Protein AF-A0A966HID4-F1 (afdb_monomer_lite)

Sequence (78 aa):
MKKTDIAMLVLVVALTGLITYLIANTLLGSSKQLSANVTVVEPISAEIEVPNGSIFNKDAINPGVQIKVGDSSNQQPF

Structure (mmCIF, N/CA/C/O backbone):
data_AF-A0A966HID4-F1
#
_entry.id   AF-A0A966HID4-F1
#
loop_
_atom_site.group_PDB
_atom_site.id
_atom_site.type_symbol
_atom_site.label_atom_id
_atom_site.label_alt_id
_atom_site.label_comp_id
_atom_site.label_asym_id
_atom_site.label_entity_id
_atom_site.label_seq_id
_atom_site.pdbx_PDB_ins_code
_atom_site.Cartn_x
_atom_site.Cartn_y
_atom_site.Cartn_z
_atom_site.occupancy
_atom_site.B_iso_or_equiv
_atom_site.auth_seq_id
_atom_site.auth_comp_id
_atom_site.auth_asym_id
_atom_site.auth_atom_id
_atom_site.pdbx_PDB_model_num
ATOM 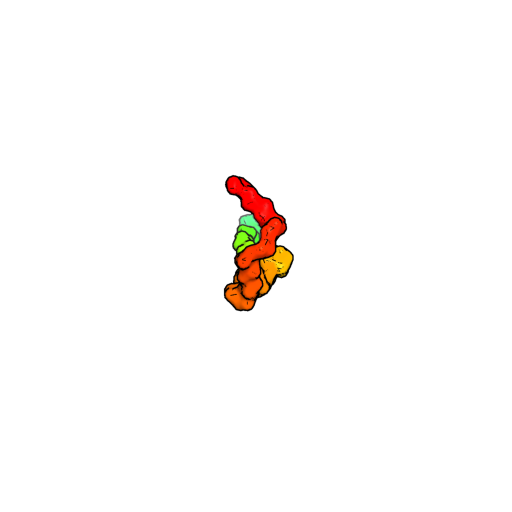1 N N . MET A 1 1 ? -22.423 -13.163 33.245 1.00 68.25 1 MET A N 1
ATOM 2 C CA . MET A 1 1 ? -22.423 -11.725 32.902 1.00 68.25 1 MET A CA 1
ATOM 3 C C . MET A 1 1 ? -23.840 -11.330 32.548 1.00 68.25 1 MET A C 1
ATOM 5 O O . MET A 1 1 ? -24.485 -12.058 31.797 1.00 68.25 1 MET A O 1
ATOM 9 N N . LYS A 1 2 ? -24.367 -10.257 33.139 1.00 88.31 2 LYS A N 1
ATOM 10 C CA . LYS A 1 2 ? -25.698 -9.761 32.773 1.00 88.31 2 LYS A CA 1
ATOM 11 C C . LYS A 1 2 ? -25.648 -9.298 31.313 1.00 88.31 2 LYS A C 1
ATOM 13 O O . LYS A 1 2 ? -24.589 -8.914 30.822 1.00 88.31 2 LYS A O 1
ATOM 18 N N . LYS A 1 3 ? -26.780 -9.328 30.602 1.00 89.56 3 LYS A N 1
ATOM 19 C CA . LYS A 1 3 ? -26.844 -8.877 29.195 1.00 89.56 3 LYS A CA 1
ATOM 20 C C . LYS A 1 3 ? -26.314 -7.443 29.028 1.00 89.56 3 LYS A C 1
ATOM 22 O O . LYS A 1 3 ? -25.695 -7.128 28.021 1.00 89.56 3 LYS A O 1
ATOM 27 N N . THR A 1 4 ? -26.494 -6.619 30.058 1.00 91.62 4 THR A N 1
ATOM 28 C CA . THR A 1 4 ? -25.927 -5.272 30.190 1.00 91.62 4 THR A CA 1
ATOM 29 C C . THR A 1 4 ? -24.402 -5.247 30.239 1.00 91.62 4 THR A C 1
ATOM 31 O O . THR A 1 4 ? -23.805 -4.377 29.620 1.00 91.62 4 THR A O 1
ATOM 34 N N . ASP A 1 5 ? -23.764 -6.201 30.918 1.00 92.69 5 ASP A N 1
ATOM 35 C CA . ASP A 1 5 ? -22.301 -6.242 31.045 1.00 92.69 5 ASP A CA 1
ATOM 36 C C . ASP A 1 5 ? -21.664 -6.577 29.692 1.00 92.69 5 ASP A C 1
ATOM 38 O O . ASP A 1 5 ? -20.679 -5.966 29.288 1.00 92.69 5 ASP A O 1
ATOM 42 N N . ILE A 1 6 ? -22.279 -7.504 28.950 1.00 94.62 6 ILE A N 1
ATOM 43 C CA . ILE A 1 6 ? -21.856 -7.863 27.590 1.00 94.62 6 ILE A CA 1
ATOM 44 C C . ILE A 1 6 ? -22.069 -6.682 26.637 1.00 94.62 6 ILE A C 1
ATOM 46 O O . ILE A 1 6 ? -21.177 -6.362 25.859 1.00 94.62 6 ILE A O 1
ATOM 50 N N . ALA A 1 7 ? -23.217 -6.002 26.722 1.00 94.50 7 ALA A N 1
ATOM 51 C CA . ALA A 1 7 ? -23.492 -4.821 25.906 1.00 94.50 7 ALA A CA 1
ATOM 52 C C . ALA A 1 7 ? -22.486 -3.689 26.173 1.00 94.50 7 ALA A C 1
ATOM 54 O O . ALA A 1 7 ? -22.009 -3.058 25.230 1.00 94.50 7 ALA A O 1
ATOM 55 N N . MET A 1 8 ? -22.120 -3.464 27.439 1.00 95.81 8 MET A N 1
ATOM 56 C CA . MET A 1 8 ? -21.122 -2.457 27.797 1.00 95.81 8 MET A CA 1
ATOM 57 C C . MET A 1 8 ? -19.737 -2.825 27.252 1.00 95.81 8 MET A C 1
ATOM 59 O O . MET A 1 8 ? -19.050 -1.973 26.698 1.00 95.81 8 MET A O 1
ATOM 63 N N . LEU A 1 9 ? -19.344 -4.097 27.348 1.00 96.06 9 LEU A N 1
ATOM 64 C CA . LEU A 1 9 ? -18.055 -4.570 26.845 1.00 96.06 9 LEU A CA 1
ATOM 65 C C . LEU A 1 9 ? -17.958 -4.399 25.321 1.00 96.06 9 LEU A C 1
ATOM 67 O O . LEU A 1 9 ? -16.970 -3.862 24.827 1.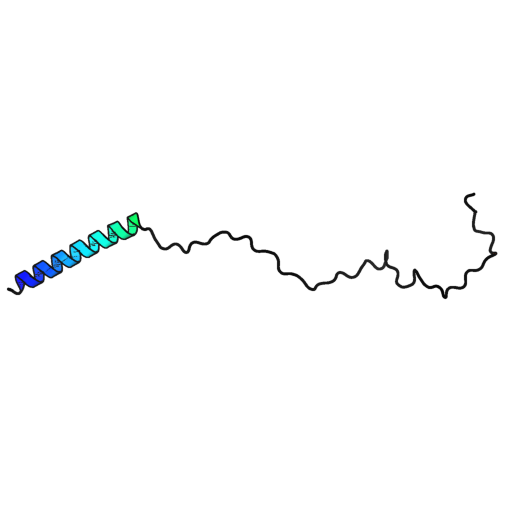00 96.06 9 LEU A O 1
ATOM 71 N N . VAL A 1 10 ? -19.011 -4.765 24.583 1.00 96.12 10 VAL A N 1
ATOM 72 C CA . VAL A 1 10 ? -19.082 -4.558 23.126 1.00 96.12 10 VAL A CA 1
ATOM 73 C C . VAL A 1 10 ? -18.979 -3.075 22.771 1.00 96.12 10 VAL A C 1
ATOM 75 O O . VAL A 1 10 ? -18.241 -2.716 21.856 1.00 96.12 10 VAL A O 1
ATOM 78 N N . LEU A 1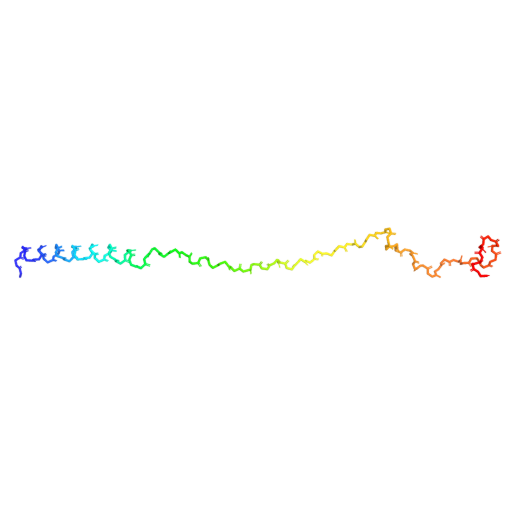 11 ? -19.669 -2.206 23.514 1.00 96.62 11 LEU A N 1
ATOM 79 C CA . LEU A 1 11 ? -19.613 -0.761 23.306 1.00 96.62 11 LEU A CA 1
ATOM 80 C C . LEU A 1 11 ? -18.193 -0.221 23.502 1.00 96.62 11 LEU A C 1
ATOM 82 O O . LEU A 1 11 ? -17.714 0.545 22.668 1.00 96.62 11 LEU A O 1
ATOM 86 N N . VAL A 1 12 ? -17.506 -0.643 24.567 1.00 97.19 12 VAL A N 1
ATOM 87 C CA . VAL A 1 12 ? -16.127 -0.217 24.846 1.00 97.19 12 VAL A CA 1
ATOM 88 C C . VAL A 1 12 ? -15.180 -0.677 23.741 1.00 97.19 12 VAL A C 1
ATOM 90 O O . VAL A 1 12 ? -14.392 0.130 23.261 1.00 97.19 12 VAL A O 1
ATOM 93 N N . VAL A 1 13 ? -15.280 -1.935 23.303 1.00 97.75 13 VAL A N 1
ATOM 94 C CA . VAL A 1 13 ? -14.445 -2.485 22.220 1.00 97.75 13 VAL A CA 1
ATOM 95 C C . VAL A 1 13 ? -14.687 -1.760 20.894 1.00 97.75 13 VAL A C 1
ATOM 97 O O . VAL A 1 13 ? -13.741 -1.474 20.163 1.00 97.75 13 VAL A O 1
ATOM 100 N N . ALA A 1 14 ? -15.940 -1.423 20.583 1.00 97.75 14 ALA A N 1
ATOM 101 C CA . ALA A 1 14 ? -16.266 -0.669 19.377 1.00 97.75 14 ALA A CA 1
ATOM 102 C C . ALA A 1 14 ? -15.680 0.753 19.416 1.00 97.75 14 ALA A C 1
ATOM 104 O O . ALA A 1 14 ? -15.082 1.202 18.439 1.00 97.75 14 ALA A O 1
ATOM 105 N N . LEU A 1 15 ? -15.810 1.447 20.553 1.00 97.88 15 LEU A N 1
ATOM 106 C CA . LEU A 1 15 ? -15.266 2.794 20.743 1.00 97.88 15 LEU A CA 1
ATOM 107 C C . LEU A 1 15 ? -13.738 2.817 20.682 1.00 97.88 15 LEU A C 1
ATOM 109 O O . LEU A 1 15 ? -13.171 3.675 20.008 1.00 97.88 15 LEU A O 1
ATOM 113 N N . THR A 1 16 ? -13.066 1.872 21.341 1.00 97.62 16 THR A N 1
ATOM 114 C CA . THR A 1 16 ? -11.602 1.783 21.288 1.00 97.62 16 THR A CA 1
ATOM 115 C C . THR A 1 16 ? -11.122 1.437 19.886 1.00 97.62 16 THR A C 1
ATOM 117 O O . THR A 1 16 ? -10.232 2.116 19.384 1.00 97.62 16 THR A O 1
ATOM 120 N N . GLY A 1 17 ? -11.755 0.476 19.208 1.00 96.69 17 GLY A N 1
ATOM 121 C CA . GLY A 1 17 ? -11.435 0.133 17.821 1.00 96.69 17 GLY A CA 1
ATOM 122 C C . GLY A 1 17 ? -11.574 1.319 16.863 1.00 96.69 17 GLY A C 1
ATOM 123 O O . GLY A 1 17 ? -10.689 1.547 16.036 1.00 96.69 17 GLY A O 1
ATOM 124 N N . LEU A 1 18 ? -12.635 2.119 17.013 1.00 96.81 18 LEU A N 1
ATOM 125 C CA . LEU A 1 18 ? -12.848 3.323 16.206 1.00 96.81 18 LEU A CA 1
ATOM 126 C C . LEU A 1 18 ? -11.739 4.359 16.433 1.00 96.81 18 LEU A C 1
ATOM 128 O O . LEU A 1 18 ? -11.163 4.870 15.474 1.00 96.81 18 LEU A O 1
ATOM 132 N N . ILE A 1 19 ? -11.415 4.649 17.696 1.00 96.94 19 ILE A N 1
ATOM 133 C CA . ILE A 1 19 ? -10.369 5.617 18.049 1.00 96.94 19 ILE A CA 1
ATOM 134 C C . ILE A 1 19 ? -9.006 5.142 17.533 1.00 96.94 19 ILE A C 1
ATOM 136 O O . ILE A 1 19 ? -8.272 5.919 16.922 1.00 96.94 19 ILE A O 1
ATOM 140 N N . THR A 1 20 ? -8.679 3.861 17.717 1.00 96.06 20 THR A N 1
ATOM 141 C CA . THR A 1 20 ? -7.435 3.269 17.215 1.00 96.06 20 THR A CA 1
ATOM 142 C C . THR A 1 20 ? -7.341 3.362 15.699 1.00 96.06 20 THR A C 1
ATOM 144 O O . THR A 1 20 ? -6.286 3.739 15.200 1.00 96.06 20 THR A O 1
ATOM 147 N N . TYR A 1 21 ? -8.421 3.081 14.962 1.00 93.56 21 TYR A N 1
ATOM 148 C CA . TYR A 1 21 ? -8.429 3.207 13.504 1.00 93.56 21 TYR A CA 1
ATOM 149 C C . TYR A 1 21 ? -8.127 4.640 13.052 1.00 93.56 21 TYR A C 1
ATOM 151 O O . TYR A 1 21 ? -7.294 4.841 12.170 1.00 93.56 21 TYR A O 1
ATOM 159 N N . LEU A 1 22 ? -8.750 5.642 13.681 1.00 93.19 22 LEU A N 1
ATOM 160 C CA . LEU A 1 22 ? -8.524 7.047 13.335 1.00 93.19 22 LEU A CA 1
ATOM 161 C C . LEU A 1 22 ? -7.074 7.474 13.593 1.00 93.19 22 LEU A C 1
ATOM 163 O O . LEU A 1 22 ? -6.469 8.104 12.730 1.00 93.19 22 LEU A O 1
ATOM 167 N N . ILE A 1 23 ? -6.507 7.094 14.742 1.00 94.25 23 ILE A N 1
ATOM 168 C CA . ILE A 1 23 ? -5.110 7.397 15.093 1.00 94.25 23 ILE A CA 1
ATOM 169 C C . ILE A 1 23 ? -4.135 6.652 14.170 1.00 94.25 23 ILE A C 1
ATOM 171 O O . ILE A 1 23 ? -3.154 7.223 13.701 1.00 94.25 23 ILE A O 1
ATOM 175 N N . ALA A 1 24 ? -4.394 5.376 13.887 1.00 91.00 24 ALA A N 1
ATOM 176 C CA . ALA A 1 24 ? -3.567 4.577 12.992 1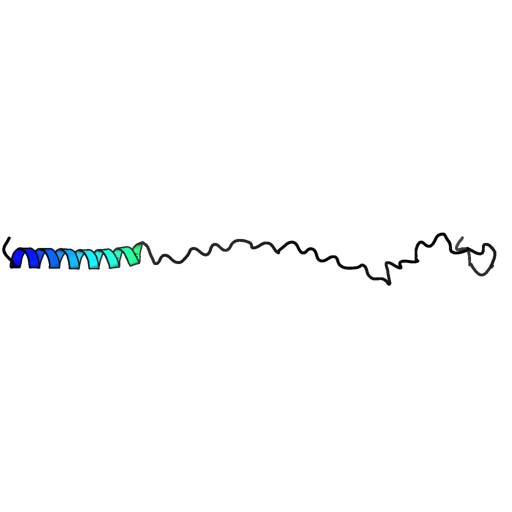.00 91.00 24 ALA A CA 1
ATOM 177 C C . ALA A 1 24 ? -3.569 5.162 11.575 1.00 91.00 24 ALA A C 1
ATOM 179 O O . ALA A 1 24 ? -2.510 5.306 10.974 1.00 91.00 24 ALA A O 1
ATOM 180 N N . ASN A 1 25 ? -4.733 5.564 11.064 1.00 88.38 25 ASN A N 1
ATOM 181 C CA . ASN A 1 25 ? -4.856 6.154 9.736 1.00 88.38 25 ASN A CA 1
ATOM 182 C C . ASN A 1 25 ? -4.131 7.507 9.618 1.00 88.38 25 ASN A C 1
ATOM 184 O O . ASN A 1 25 ? -3.562 7.797 8.567 1.00 88.38 25 ASN A O 1
ATOM 188 N N . THR A 1 26 ? -4.114 8.330 10.674 1.00 87.50 26 THR A N 1
ATOM 189 C CA . THR A 1 26 ? -3.378 9.608 10.662 1.00 87.50 26 THR A CA 1
ATOM 190 C C . THR A 1 26 ? -1.870 9.428 10.817 1.00 87.50 26 THR A C 1
ATOM 192 O O . THR A 1 26 ? -1.119 10.159 10.177 1.00 87.50 26 THR A O 1
ATOM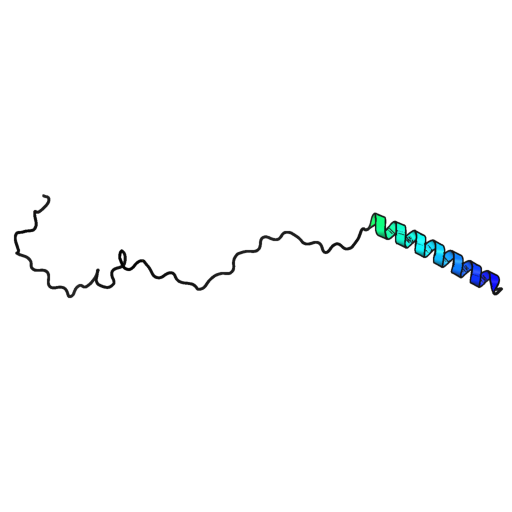 195 N N . LEU A 1 27 ? -1.419 8.471 11.634 1.00 86.94 27 LEU A N 1
ATOM 196 C CA . LEU A 1 27 ? 0.008 8.237 11.885 1.00 86.94 27 LEU A CA 1
ATOM 197 C C . LEU A 1 27 ? 0.692 7.420 10.785 1.00 86.94 27 LEU A C 1
ATOM 199 O O . LEU A 1 27 ? 1.806 7.744 10.387 1.00 86.94 27 LEU A O 1
ATOM 203 N N . LEU A 1 28 ? 0.052 6.349 10.312 1.00 85.81 28 LEU A N 1
ATOM 204 C CA . LEU A 1 28 ? 0.627 5.439 9.314 1.00 85.81 28 LEU A CA 1
ATOM 205 C C . LEU A 1 28 ? 0.375 5.926 7.881 1.00 85.81 28 LEU A C 1
ATOM 207 O O . LEU A 1 28 ? 1.088 5.524 6.963 1.00 85.81 28 LEU A O 1
ATOM 211 N N . GLY A 1 29 ? -0.608 6.812 7.695 1.00 74.19 29 GLY A N 1
ATOM 212 C CA . GLY A 1 29 ? -1.017 7.310 6.390 1.00 74.19 29 GLY A CA 1
ATOM 213 C C . GLY A 1 29 ? -1.679 6.239 5.518 1.00 74.19 29 GLY A C 1
ATOM 214 O O . GLY A 1 29 ? -1.694 5.045 5.814 1.00 74.19 29 GLY A O 1
ATOM 215 N N . SER A 1 30 ? -2.250 6.673 4.397 1.00 71.38 30 SER A N 1
ATOM 216 C CA . SER A 1 30 ? -2.719 5.760 3.354 1.00 71.38 30 SER A CA 1
ATOM 217 C C . SER A 1 30 ? -1.529 5.017 2.747 1.00 71.38 30 SER A C 1
ATOM 219 O O . SER A 1 30 ? -0.512 5.657 2.469 1.00 71.38 30 SER A O 1
ATOM 221 N N . SER A 1 31 ? -1.677 3.715 2.457 1.00 67.00 31 SER A N 1
ATOM 222 C CA . SER A 1 31 ? -0.757 2.966 1.588 1.00 67.00 31 SER A CA 1
ATOM 223 C C . SER A 1 31 ? -0.831 3.554 0.177 1.00 67.00 31 SER A C 1
ATOM 225 O O . SER A 1 31 ? -1.498 3.048 -0.722 1.00 67.00 31 SER A O 1
ATOM 227 N N . LYS A 1 32 ? -0.222 4.723 -0.002 1.00 65.44 32 LYS A N 1
ATOM 228 C CA . LYS A 1 32 ? -0.025 5.314 -1.308 1.00 65.44 32 LYS A CA 1
ATOM 229 C C . LYS A 1 32 ? 1.042 4.439 -1.927 1.00 65.44 32 LYS A C 1
ATOM 231 O O . LYS A 1 32 ? 2.160 4.396 -1.419 1.00 65.44 32 LYS A O 1
ATOM 236 N N . GLN A 1 33 ? 0.654 3.683 -2.948 1.00 64.31 33 GLN A N 1
ATOM 237 C CA . GLN A 1 33 ? 1.554 2.853 -3.734 1.00 64.31 33 GLN A CA 1
ATOM 238 C C . GLN A 1 33 ? 2.810 3.687 -4.000 1.00 64.31 33 GLN A C 1
ATOM 240 O O . GLN A 1 33 ? 2.722 4.733 -4.651 1.00 64.31 33 GLN A O 1
ATOM 245 N N . LEU A 1 34 ? 3.928 3.300 -3.378 1.00 65.31 34 LEU A N 1
ATOM 246 C CA . LEU A 1 34 ? 5.202 4.005 -3.472 1.00 65.31 34 LEU A CA 1
ATOM 247 C C . LEU A 1 34 ? 5.649 3.885 -4.928 1.00 65.31 34 LEU A C 1
ATOM 249 O O . LEU A 1 34 ? 6.350 2.951 -5.304 1.00 65.31 34 LEU A O 1
ATOM 253 N N . SER A 1 35 ? 5.163 4.792 -5.773 1.00 66.50 35 SER A N 1
ATOM 254 C CA . SER A 1 35 ? 5.609 4.919 -7.150 1.00 66.50 35 SER A CA 1
ATOM 255 C C . SER A 1 35 ? 6.990 5.540 -7.078 1.00 66.50 35 SER A C 1
ATOM 257 O O . SER A 1 35 ? 7.144 6.760 -7.044 1.00 66.50 35 SER A O 1
ATOM 259 N N . ALA A 1 36 ? 7.993 4.679 -6.938 1.00 72.00 36 ALA A N 1
ATOM 260 C CA . ALA A 1 36 ? 9.375 5.075 -7.086 1.00 72.00 36 ALA A CA 1
ATOM 261 C C . ALA A 1 36 ? 9.557 5.558 -8.527 1.00 72.00 36 ALA A C 1
ATOM 263 O O . ALA A 1 36 ? 9.220 4.849 -9.477 1.00 72.00 36 ALA A O 1
ATOM 264 N N . ASN A 1 37 ? 10.053 6.784 -8.680 1.00 71.69 37 ASN A N 1
ATOM 265 C CA . ASN A 1 37 ? 10.463 7.296 -9.977 1.00 71.69 37 ASN A CA 1
ATOM 266 C C . ASN A 1 37 ? 11.741 6.545 -10.363 1.00 71.69 37 ASN A C 1
ATOM 268 O O . ASN A 1 37 ? 12.834 6.880 -9.911 1.00 71.69 37 ASN A O 1
ATOM 272 N N . VAL A 1 38 ? 11.570 5.441 -11.083 1.00 78.69 38 VAL A N 1
ATOM 273 C CA . VAL A 1 38 ? 12.677 4.656 -11.617 1.00 78.69 38 VAL A CA 1
ATOM 274 C C . VAL A 1 38 ? 12.966 5.133 -13.027 1.00 78.69 38 VAL A C 1
ATOM 276 O O . VAL A 1 38 ? 12.054 5.392 -13.812 1.00 78.69 38 VAL A O 1
ATOM 279 N N . THR A 1 39 ? 14.248 5.252 -13.347 1.00 75.94 39 THR A N 1
ATOM 280 C CA . THR A 1 39 ? 14.693 5.547 -14.703 1.00 75.94 39 THR A CA 1
ATOM 281 C C . THR A 1 39 ? 14.278 4.392 -15.608 1.00 75.94 39 THR A C 1
ATOM 283 O O . THR A 1 39 ? 14.814 3.290 -15.508 1.00 75.94 39 THR A O 1
ATOM 286 N N . VAL A 1 40 ? 13.291 4.636 -16.468 1.00 79.56 40 VAL A N 1
ATOM 287 C CA . VAL A 1 40 ? 12.909 3.700 -17.526 1.00 79.56 40 VAL A CA 1
ATOM 288 C C . VAL A 1 40 ? 13.892 3.903 -18.670 1.00 79.56 40 VAL A C 1
ATOM 290 O O . VAL A 1 40 ? 14.012 5.008 -19.193 1.00 79.56 40 VAL A O 1
ATOM 293 N N . VAL A 1 41 ? 14.632 2.852 -19.012 1.00 81.88 41 VAL A N 1
ATOM 294 C CA . VAL A 1 41 ? 15.545 2.868 -20.158 1.00 81.88 41 VAL A CA 1
ATOM 295 C C . VAL A 1 41 ? 14.732 2.613 -21.424 1.00 81.88 41 VAL A C 1
ATOM 297 O O . VAL A 1 41 ? 13.786 1.822 -21.407 1.00 81.88 41 VAL A O 1
ATOM 300 N N . GLU A 1 42 ? 15.091 3.286 -22.514 1.00 82.88 42 GLU A N 1
ATOM 301 C CA . GLU A 1 42 ? 14.472 3.058 -23.818 1.00 82.88 42 GLU A CA 1
ATOM 302 C C . GLU A 1 42 ? 14.696 1.606 -24.280 1.00 82.88 42 GLU A C 1
ATOM 304 O O . GLU A 1 42 ? 15.773 1.038 -24.058 1.00 82.88 42 GLU A O 1
ATOM 309 N N . PRO A 1 43 ? 13.685 0.970 -24.898 1.00 81.38 43 PRO A N 1
ATOM 310 C CA . PRO A 1 43 ? 13.834 -0.373 -25.432 1.00 81.38 43 PRO A CA 1
ATOM 311 C C . PRO A 1 43 ? 14.882 -0.383 -26.548 1.00 81.38 43 PRO A C 1
ATOM 313 O O . PRO A 1 43 ? 14.918 0.508 -27.395 1.00 81.38 43 PRO A O 1
ATOM 316 N N . ILE A 1 44 ? 15.716 -1.423 -26.573 1.00 81.94 44 ILE A N 1
ATOM 317 C CA . ILE A 1 44 ? 16.682 -1.631 -27.655 1.00 81.94 44 ILE A CA 1
ATOM 318 C C . ILE A 1 44 ? 15.889 -1.905 -28.940 1.00 81.94 44 ILE A C 1
ATOM 320 O O . ILE A 1 44 ? 15.239 -2.946 -29.056 1.00 81.94 44 ILE A O 1
ATOM 324 N N . SER A 1 45 ? 15.924 -0.967 -29.888 1.00 83.00 45 SER A N 1
ATOM 325 C CA . SER A 1 45 ? 15.320 -1.141 -31.210 1.00 83.00 45 SER A CA 1
ATOM 326 C C . SER A 1 45 ? 16.227 -1.987 -32.106 1.00 83.00 45 SER A C 1
ATOM 328 O O . SER A 1 45 ? 17.444 -1.813 -32.111 1.00 83.00 45 SER A O 1
ATOM 330 N N . ALA A 1 46 ? 15.631 -2.897 -32.878 1.00 82.50 46 ALA A N 1
ATOM 331 C CA . ALA A 1 46 ? 16.316 -3.632 -33.944 1.00 82.50 46 ALA A CA 1
ATOM 332 C C . ALA A 1 46 ? 16.287 -2.875 -35.287 1.00 82.50 46 ALA A C 1
ATOM 334 O O . ALA A 1 46 ? 16.640 -3.435 -36.324 1.00 82.50 46 ALA A O 1
ATOM 335 N N . GLU A 1 47 ? 15.813 -1.630 -35.283 1.00 84.50 47 GLU A N 1
ATOM 336 C CA . GLU A 1 47 ? 15.722 -0.797 -36.472 1.00 84.50 47 GLU A CA 1
ATOM 337 C C . GLU A 1 47 ? 17.120 -0.376 -36.934 1.00 84.50 47 GLU A C 1
ATOM 339 O O . GLU A 1 47 ? 17.904 0.206 -36.185 1.00 84.50 47 GLU A O 1
ATOM 344 N N . ILE A 1 48 ? 17.441 -0.729 -38.177 1.00 80.25 48 ILE A N 1
ATOM 345 C CA . ILE A 1 48 ? 18.708 -0.409 -38.829 1.00 80.25 48 ILE A CA 1
ATOM 346 C C . ILE A 1 48 ? 18.408 0.662 -39.871 1.00 80.25 48 ILE A C 1
ATOM 348 O O . ILE A 1 48 ? 17.731 0.390 -40.865 1.00 80.25 48 ILE A O 1
ATOM 352 N N . GLU A 1 49 ? 18.919 1.873 -39.661 1.00 82.56 49 GLU A N 1
ATOM 353 C CA . GLU A 1 49 ? 18.808 2.935 -40.658 1.00 82.56 49 GLU A CA 1
ATOM 354 C C . GLU A 1 49 ? 19.705 2.628 -41.863 1.00 82.56 49 GLU A C 1
ATOM 356 O O . GLU A 1 49 ? 20.919 2.437 -41.741 1.00 82.56 49 GLU A O 1
ATOM 361 N N . VAL A 1 50 ? 19.100 2.572 -43.051 1.00 81.25 50 VAL A N 1
ATOM 362 C CA . VAL A 1 50 ? 19.836 2.381 -44.304 1.00 81.25 50 VAL A CA 1
ATOM 363 C C . VAL A 1 50 ? 20.614 3.666 -44.610 1.00 81.25 50 VAL A C 1
ATOM 365 O O . VAL A 1 50 ? 20.020 4.748 -44.605 1.00 81.25 50 VAL A O 1
ATOM 368 N N . PRO A 1 51 ? 21.926 3.587 -44.898 1.00 81.44 51 PRO A N 1
ATOM 369 C CA . PRO A 1 51 ? 22.732 4.769 -45.161 1.00 81.44 51 PRO A CA 1
ATOM 370 C C . PRO A 1 51 ? 22.229 5.537 -46.387 1.00 81.44 51 PRO A C 1
ATOM 372 O O . PRO A 1 51 ? 21.716 4.962 -47.348 1.00 81.44 51 PRO A O 1
ATOM 375 N N . ASN A 1 52 ? 22.420 6.857 -46.370 1.00 79.44 52 ASN A N 1
ATOM 376 C CA . ASN A 1 52 ? 22.022 7.728 -47.470 1.00 79.44 52 ASN A CA 1
ATOM 377 C C . ASN A 1 52 ? 22.715 7.299 -48.777 1.00 79.44 52 ASN A C 1
ATOM 379 O O . ASN A 1 52 ? 23.937 7.404 -48.893 1.00 79.44 52 ASN A O 1
ATOM 383 N N . GLY A 1 53 ? 21.932 6.864 -49.768 1.00 76.50 53 GLY A N 1
ATOM 384 C CA . GLY A 1 53 ? 22.434 6.361 -51.052 1.00 76.50 53 GLY A CA 1
ATOM 385 C C . GLY A 1 53 ? 23.196 7.386 -51.901 1.00 76.50 53 GLY A C 1
ATOM 386 O O . GLY A 1 53 ? 23.930 6.993 -52.805 1.00 76.50 53 GLY A O 1
ATOM 387 N N . SER A 1 54 ? 23.077 8.684 -51.599 1.00 73.44 54 SER A N 1
ATOM 388 C CA . SER A 1 54 ? 23.887 9.737 -52.229 1.00 73.44 54 SER A CA 1
ATOM 389 C C . SER A 1 54 ? 25.328 9.763 -51.709 1.00 73.44 54 SER A C 1
ATOM 391 O O . SER A 1 54 ? 26.223 10.202 -52.424 1.00 73.44 54 SER A O 1
ATOM 393 N N . ILE A 1 55 ? 25.556 9.305 -50.472 1.00 74.00 55 ILE A N 1
ATOM 394 C CA . ILE A 1 55 ? 26.892 9.182 -49.863 1.00 74.00 55 ILE A CA 1
ATOM 395 C C . ILE A 1 55 ? 27.414 7.756 -50.062 1.00 74.00 55 ILE A C 1
ATOM 397 O O . ILE A 1 55 ? 28.548 7.550 -50.487 1.00 74.00 55 ILE A O 1
ATOM 401 N N . PHE A 1 56 ? 26.565 6.765 -49.802 1.00 75.31 56 PHE A N 1
ATOM 402 C CA . PHE A 1 56 ? 26.863 5.349 -49.967 1.00 75.31 56 PHE A CA 1
ATOM 403 C C . PHE A 1 56 ? 26.306 4.865 -51.302 1.00 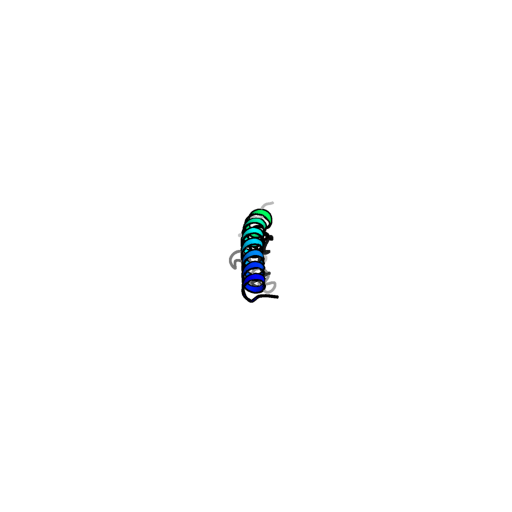75.31 56 PHE A C 1
ATOM 405 O O . PHE A 1 56 ? 25.302 4.156 -51.372 1.00 75.31 56 PHE A O 1
ATOM 412 N N . ASN A 1 57 ? 26.967 5.275 -52.384 1.00 71.44 57 ASN A N 1
ATOM 413 C CA . ASN A 1 57 ? 26.651 4.756 -53.704 1.00 71.44 57 ASN A CA 1
ATOM 414 C C . ASN A 1 57 ? 27.125 3.295 -53.798 1.00 71.44 57 ASN A C 1
ATOM 416 O O . ASN A 1 57 ? 28.319 3.006 -53.706 1.00 71.44 57 ASN A O 1
ATOM 420 N N . LYS A 1 58 ? 26.178 2.377 -54.016 1.00 69.81 58 LYS A N 1
ATOM 421 C CA . LYS A 1 58 ? 26.422 0.933 -54.179 1.00 69.81 58 LYS A CA 1
ATOM 422 C C . LYS A 1 58 ? 27.430 0.588 -55.286 1.00 69.81 58 LYS A C 1
ATOM 424 O O . LYS A 1 58 ? 28.056 -0.462 -55.228 1.00 69.81 58 LYS A O 1
ATOM 429 N N . ASP A 1 59 ? 27.594 1.472 -56.268 1.00 68.94 59 ASP A N 1
ATOM 430 C CA . ASP A 1 59 ? 28.492 1.294 -57.410 1.00 68.94 59 ASP A CA 1
ATOM 431 C C . ASP A 1 59 ? 29.810 2.081 -57.253 1.00 68.94 59 ASP A C 1
ATOM 433 O O . ASP A 1 59 ? 30.641 2.062 -58.160 1.00 68.94 59 ASP A O 1
ATOM 437 N N . ALA A 1 60 ? 30.028 2.776 -56.122 1.00 66.19 60 ALA A N 1
ATOM 438 C CA . ALA A 1 60 ? 31.221 3.606 -55.896 1.00 66.19 60 ALA A CA 1
ATOM 439 C C . ALA A 1 60 ? 32.528 2.802 -55.900 1.00 66.19 60 ALA A C 1
ATOM 441 O O . ALA A 1 60 ? 33.579 3.333 -56.250 1.00 66.19 60 ALA A O 1
ATOM 442 N N . ILE A 1 61 ? 32.466 1.520 -55.535 1.00 64.06 61 ILE A N 1
ATOM 443 C CA . ILE A 1 61 ? 33.597 0.592 -55.597 1.00 64.06 61 ILE A CA 1
ATOM 444 C C . ILE A 1 61 ? 33.251 -0.495 -56.613 1.00 64.06 61 ILE A C 1
ATOM 446 O O . ILE A 1 61 ? 33.033 -1.652 -56.267 1.00 64.06 61 ILE A O 1
ATOM 450 N N . ASN A 1 62 ? 33.144 -0.116 -57.885 1.00 66.56 62 ASN A N 1
ATOM 451 C CA . ASN A 1 62 ? 33.052 -1.077 -58.976 1.00 66.56 62 ASN A CA 1
ATOM 452 C C . ASN A 1 62 ? 34.433 -1.224 -59.642 1.00 66.56 62 ASN A C 1
ATOM 454 O O . ASN A 1 62 ? 34.739 -0.478 -60.567 1.00 66.56 62 ASN A O 1
ATOM 458 N N . PRO A 1 63 ? 35.287 -2.178 -59.223 1.00 62.22 63 PRO A N 1
ATOM 459 C CA . PRO A 1 63 ? 36.601 -2.381 -59.842 1.00 62.22 63 PRO A CA 1
ATOM 460 C C . PRO A 1 63 ? 36.517 -2.872 -61.301 1.00 62.22 63 PRO A C 1
ATOM 462 O O . PRO A 1 63 ? 37.544 -2.997 -61.960 1.00 62.22 63 PRO A O 1
ATOM 465 N N . GLY A 1 64 ? 35.311 -3.163 -61.810 1.00 66.19 64 GLY A N 1
ATOM 466 C CA . GLY A 1 64 ? 35.054 -3.562 -63.192 1.00 66.19 64 GLY A CA 1
ATOM 467 C C . GLY A 1 64 ? 34.832 -2.400 -64.165 1.00 66.19 64 GLY A C 1
ATOM 468 O O . GLY A 1 64 ? 34.674 -2.653 -65.360 1.00 66.19 64 GLY A O 1
ATOM 469 N N . VAL A 1 65 ? 34.815 -1.139 -63.706 1.00 63.59 65 VAL A N 1
ATOM 470 C CA . VAL A 1 65 ? 34.793 -0.003 -64.638 1.00 63.59 65 VAL A CA 1
ATOM 471 C C . VAL A 1 65 ? 36.152 0.157 -65.312 1.00 63.59 65 VAL A C 1
ATOM 473 O O . VAL A 1 65 ? 37.191 0.305 -64.672 1.00 63.59 65 VAL A O 1
ATOM 476 N N . GLN A 1 66 ? 36.139 0.123 -66.642 1.00 61.31 66 GLN A N 1
ATOM 477 C CA . GLN A 1 66 ? 37.335 0.267 -67.455 1.00 61.31 66 GLN A CA 1
ATOM 478 C C . GLN A 1 66 ? 37.799 1.728 -67.409 1.00 61.31 66 GLN A C 1
ATOM 480 O O . GLN A 1 66 ? 37.213 2.599 -68.052 1.00 61.31 66 GLN A O 1
ATOM 485 N N . ILE A 1 67 ? 38.843 2.008 -66.627 1.00 65.50 67 ILE A N 1
ATOM 486 C CA . ILE A 1 67 ? 39.493 3.319 -66.634 1.00 65.50 67 ILE A CA 1
ATOM 487 C C . ILE A 1 67 ? 40.247 3.497 -67.958 1.00 65.50 67 ILE A C 1
ATOM 489 O O . ILE A 1 67 ? 41.127 2.710 -68.305 1.00 65.50 67 ILE A O 1
ATOM 493 N N . LYS A 1 68 ? 39.903 4.533 -68.727 1.00 61.38 68 LYS A N 1
ATOM 494 C CA . LYS A 1 68 ? 40.715 4.954 -69.873 1.00 61.38 68 LYS A CA 1
ATOM 495 C C . LYS A 1 68 ? 41.885 5.786 -69.360 1.00 61.38 68 LYS A C 1
ATOM 497 O O . LYS A 1 68 ? 41.711 6.937 -68.974 1.00 61.38 68 LYS A O 1
ATOM 502 N N . VAL A 1 69 ? 43.083 5.212 -69.360 1.00 62.06 69 VAL A N 1
ATOM 503 C CA . VAL A 1 69 ? 44.322 5.975 -69.166 1.00 62.06 69 VAL A CA 1
ATOM 504 C C . VAL A 1 69 ? 44.691 6.586 -70.520 1.00 62.06 69 VAL A C 1
ATOM 506 O O . VAL A 1 69 ? 45.115 5.855 -71.410 1.00 62.06 69 VAL A O 1
ATOM 509 N N . GLY A 1 70 ? 44.486 7.896 -70.701 1.00 58.88 70 GLY A N 1
ATOM 510 C CA . GLY A 1 70 ? 44.943 8.603 -71.909 1.00 58.88 70 GLY A CA 1
ATOM 511 C C . GLY A 1 70 ? 44.030 9.681 -72.502 1.00 58.88 70 GLY A C 1
ATOM 512 O O . GLY A 1 70 ? 44.457 10.335 -73.447 1.00 58.88 70 GLY A O 1
ATOM 513 N N . ASP A 1 71 ? 42.821 9.915 -71.975 1.00 58.91 71 ASP A N 1
ATOM 514 C CA . ASP A 1 71 ? 42.048 11.106 -72.358 1.00 58.91 71 ASP A CA 1
ATOM 515 C C . ASP A 1 71 ? 42.581 12.317 -71.574 1.00 58.91 71 ASP A C 1
ATOM 517 O O . ASP A 1 71 ? 42.336 12.494 -70.379 1.00 58.91 71 ASP A O 1
ATOM 521 N N . SER A 1 72 ? 43.374 13.134 -72.265 1.00 57.56 72 SER A N 1
ATOM 522 C CA . SER A 1 72 ? 44.105 14.309 -71.775 1.00 57.56 72 SER A CA 1
ATOM 523 C C . SER A 1 72 ? 43.216 15.501 -71.379 1.00 57.56 72 SER A C 1
ATOM 525 O O . SER A 1 72 ? 43.538 16.642 -71.700 1.00 57.56 72 SER A O 1
ATOM 527 N N . SER A 1 73 ? 42.092 15.275 -70.696 1.00 59.28 73 SER A N 1
ATOM 528 C CA . SER A 1 73 ? 41.291 16.343 -70.075 1.00 59.28 73 SER A CA 1
ATOM 529 C C . SER A 1 73 ? 41.414 16.379 -68.550 1.00 59.28 73 SER A C 1
ATOM 531 O O . SER A 1 73 ? 40.724 17.162 -67.901 1.00 59.28 73 SER A O 1
ATOM 533 N N . ASN A 1 74 ? 42.277 15.546 -67.960 1.00 55.53 74 ASN A N 1
ATOM 534 C CA . ASN A 1 74 ? 42.573 15.602 -66.535 1.00 55.53 74 ASN A CA 1
ATOM 535 C C . ASN A 1 74 ? 43.697 16.625 -66.307 1.00 55.53 74 ASN A C 1
ATOM 537 O O . ASN A 1 74 ? 44.862 16.339 -66.581 1.00 55.53 74 ASN A O 1
ATOM 541 N N . GLN A 1 75 ? 43.356 17.834 -65.852 1.00 63.00 75 GLN A N 1
ATOM 542 C CA . GLN A 1 75 ? 44.357 18.775 -65.350 1.00 63.00 75 GLN A CA 1
ATOM 543 C C . GLN A 1 75 ? 44.990 18.158 -64.094 1.00 63.00 75 GLN A C 1
ATOM 545 O O . GLN A 1 75 ? 44.386 18.159 -63.024 1.00 63.00 75 GLN A O 1
ATOM 550 N N . GLN A 1 76 ? 46.183 17.578 -64.242 1.00 56.44 76 GLN A N 1
ATOM 551 C CA . GLN A 1 76 ? 46.995 17.103 -63.121 1.00 56.44 76 GLN A CA 1
ATOM 552 C C . GLN A 1 76 ? 47.265 18.275 -62.163 1.00 56.44 76 GLN A C 1
ATOM 554 O O . GLN A 1 76 ? 47.753 19.310 -62.615 1.00 56.44 76 GLN A O 1
ATOM 559 N N . PRO A 1 77 ? 46.964 18.146 -60.857 1.00 60.25 77 PRO A N 1
ATOM 560 C CA . PRO A 1 77 ? 47.155 19.222 -59.891 1.00 60.25 77 PRO A CA 1
ATOM 561 C C . PRO A 1 77 ? 48.571 19.225 -59.285 1.00 60.25 77 PRO A C 1
ATOM 563 O O . PRO A 1 77 ? 48.741 19.642 -58.139 1.00 60.25 77 PRO A O 1
ATOM 566 N N . PHE A 1 78 ? 49.576 18.760 -60.034 1.00 58.12 78 PHE A N 1
ATOM 567 C CA . PHE A 1 78 ? 50.996 18.944 -59.724 1.00 58.12 78 PHE A CA 1
ATOM 568 C C . PHE A 1 78 ? 51.763 19.203 -61.018 1.00 58.12 78 PHE A C 1
ATOM 570 O O . PHE A 1 78 ? 51.609 18.375 -61.948 1.00 58.12 78 PHE A O 1
#

Foldseek 3Di:
DPPVVVVVVVVVVVVVVVVCVVVCCVPVPPPPPPPPPDDDDDDDDPDDDDDDCVVVVVCPPPPPDDDDDPPPPDPDPD

Secondary structure (DSSP, 8-state):
--HHHHHHHHHHHHHHHHHHHHHHHHHH-----------PPPP-----PPP-TTTS-TTTT-TTS---TT-TT-----

Radius of gyration: 42.93 Å; chains: 1; bounding box: 78×31×105 Å

pLDDT: mean 78.35, std 13.36, range [55.53, 97.88]